Protein AF-A0A5C1YPW0-F1 (afdb_monomer_lite)

Sequence (176 aa):
MAQKNHIVGEEKPRPERAAAGDTLFQTVAPLSTSAGPQGGAGAGRSGRIVLDIGTSVPDSSTLRQAAAVVFAGVVPTPDQQAGWAAVWPWANPAGPDGAVHPGGCVCCVGPGAWGGLDRFLLVQAQNQARGTGVAFSRVVVVCPAQSVEKLHKALQGSVFLSVFYVFGSSIRKDVS

Foldseek 3Di:
DDDDDDDDDDDDDDDDDDDDDDDPPPPPPPPPPPPDPPPQPACPPQSAAEEEEEAAADPDLSQQQQEEEEEQADDDDPVRCPNHLYYHYHWQLPDPPHDDDPPPPCSPDDDDGCRNVLVVVLVQLVCVVVVNHGHHRYYYYHYHPVCRVVVCVVNVPDPSSVNRYDYDDHDYDPDD

Structure (mmCIF, N/CA/C/O backbone):
data_AF-A0A5C1YPW0-F1
#
_entry.id   AF-A0A5C1YPW0-F1
#
loop_
_atom_site.group_PDB
_atom_site.id
_atom_site.type_symbol
_atom_site.label_atom_id
_atom_site.label_alt_id
_atom_site.label_comp_id
_atom_site.label_asym_id
_atom_site.label_entity_id
_atom_site.label_seq_id
_atom_site.pdbx_PDB_ins_code
_atom_site.Cartn_x
_atom_site.Cartn_y
_atom_site.Cartn_z
_atom_site.occupancy
_atom_site.B_iso_or_equiv
_atom_site.auth_seq_id
_atom_site.auth_comp_id
_atom_site.auth_asym_id
_atom_site.auth_atom_id
_atom_site.pdbx_PDB_model_num
ATOM 1 N N . MET A 1 1 ? 23.166 -3.030 99.172 1.00 37.12 1 MET A N 1
ATOM 2 C CA . MET A 1 1 ? 23.890 -2.281 98.119 1.00 37.12 1 MET A CA 1
ATOM 3 C C . MET A 1 1 ? 24.167 -3.285 97.003 1.00 37.12 1 MET A C 1
ATOM 5 O O . MET A 1 1 ? 24.770 -4.299 97.306 1.00 37.12 1 MET A O 1
ATOM 9 N N . ALA A 1 2 ? 23.356 -3.294 95.935 1.00 30.48 2 ALA A N 1
ATOM 10 C CA . ALA A 1 2 ? 23.660 -2.711 94.607 1.00 30.48 2 ALA A CA 1
ATOM 11 C C . ALA A 1 2 ? 24.903 -3.390 93.963 1.00 30.48 2 ALA A C 1
ATOM 13 O O . ALA A 1 2 ? 25.922 -3.470 94.626 1.00 30.48 2 ALA A O 1
ATOM 14 N N . GLN A 1 3 ? 24.937 -3.904 92.724 1.00 37.84 3 GLN A N 1
ATOM 15 C CA . GLN A 1 3 ? 24.172 -3.578 91.519 1.00 37.84 3 GLN A CA 1
ATOM 16 C C . GLN A 1 3 ? 24.422 -4.609 90.383 1.00 37.84 3 GLN A C 1
ATOM 18 O O . GLN A 1 3 ? 25.540 -5.080 90.218 1.00 37.84 3 GLN A O 1
ATOM 23 N N . LYS A 1 4 ? 23.347 -4.895 89.625 1.00 35.16 4 LYS A N 1
ATOM 24 C CA . LYS A 1 4 ? 23.182 -5.292 88.200 1.00 35.16 4 LYS A CA 1
ATOM 25 C C . LYS A 1 4 ? 24.401 -5.702 87.346 1.00 35.16 4 LYS A C 1
ATOM 27 O O . LYS A 1 4 ? 25.354 -4.947 87.231 1.00 35.16 4 LYS A O 1
ATOM 32 N N . ASN A 1 5 ? 24.192 -6.728 86.506 1.00 40.25 5 ASN A N 1
ATOM 33 C CA . ASN A 1 5 ? 23.933 -6.516 85.070 1.00 40.25 5 ASN A CA 1
ATOM 34 C C . ASN A 1 5 ? 23.147 -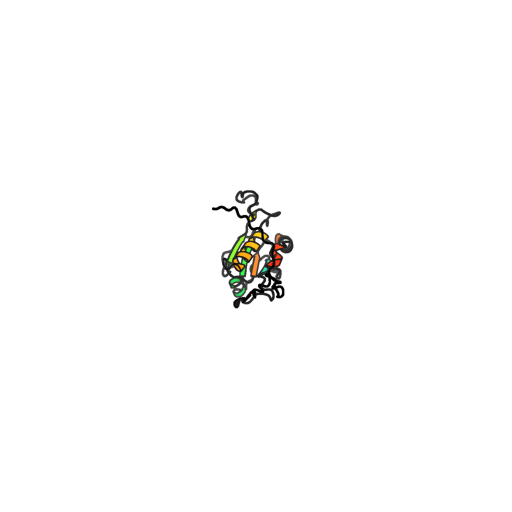7.671 84.428 1.00 40.25 5 ASN A C 1
ATOM 36 O O . ASN A 1 5 ? 23.131 -8.795 84.910 1.00 40.25 5 ASN A O 1
ATOM 40 N N . HIS A 1 6 ? 22.426 -7.302 83.375 1.00 33.62 6 HIS A N 1
ATOM 41 C CA . HIS A 1 6 ? 21.233 -7.912 82.802 1.00 33.62 6 HIS A CA 1
ATOM 42 C C . HIS A 1 6 ? 21.540 -8.224 81.333 1.00 33.62 6 HIS A C 1
ATOM 44 O O . HIS A 1 6 ? 21.953 -7.306 80.633 1.00 33.62 6 HIS A O 1
ATOM 50 N N . ILE A 1 7 ? 21.300 -9.445 80.848 1.00 40.97 7 ILE A N 1
ATOM 51 C CA . ILE A 1 7 ? 21.017 -9.722 79.428 1.00 40.97 7 ILE A CA 1
ATOM 52 C C . ILE A 1 7 ? 19.972 -10.841 79.402 1.00 40.97 7 ILE A C 1
ATOM 54 O O . ILE A 1 7 ? 20.226 -11.950 79.860 1.00 40.97 7 ILE A O 1
ATOM 58 N N . VAL A 1 8 ? 18.775 -10.500 78.926 1.00 36.53 8 VAL A N 1
ATOM 59 C CA . VAL A 1 8 ? 17.641 -11.408 78.730 1.00 36.53 8 VAL A CA 1
ATOM 60 C C . VAL A 1 8 ? 17.724 -11.947 77.307 1.00 36.53 8 VAL A C 1
ATOM 62 O O . VAL A 1 8 ? 17.737 -11.167 76.357 1.00 36.53 8 VAL A O 1
ATOM 65 N N . GLY A 1 9 ? 17.790 -13.269 77.172 1.00 36.75 9 GLY A N 1
ATOM 66 C CA . GLY A 1 9 ? 17.543 -13.995 75.931 1.00 36.75 9 GLY A CA 1
ATOM 67 C C . GLY A 1 9 ? 16.441 -15.005 76.207 1.00 36.75 9 GLY A C 1
ATOM 68 O O . GLY A 1 9 ? 16.721 -16.083 76.718 1.00 36.75 9 GLY A O 1
ATOM 69 N N . GLU A 1 10 ? 15.193 -14.616 75.953 1.00 39.75 10 GLU A N 1
ATOM 70 C CA . GLU A 1 10 ? 14.018 -15.460 76.171 1.00 39.75 10 GLU A CA 1
ATOM 71 C C . GLU A 1 10 ? 13.536 -16.015 74.825 1.00 39.75 10 GLU A C 1
ATOM 73 O O . GLU A 1 10 ? 13.301 -15.279 73.862 1.00 39.75 10 GLU A O 1
ATOM 78 N N . GLU A 1 11 ? 13.474 -17.340 74.763 1.00 38.56 11 GLU A N 1
ATOM 79 C CA . GLU A 1 11 ? 13.086 -18.152 73.617 1.00 38.56 11 GLU A CA 1
ATOM 80 C C . GLU A 1 11 ? 11.552 -18.129 73.424 1.00 38.56 11 GLU A C 1
ATOM 82 O O . GLU A 1 11 ? 10.776 -18.067 74.374 1.00 38.56 11 GLU A O 1
ATOM 87 N N . LYS A 1 12 ? 11.128 -18.129 72.155 1.00 40.56 12 LYS A N 1
ATOM 88 C CA . LYS A 1 12 ? 9.750 -18.021 71.616 1.00 40.56 12 LYS A CA 1
ATOM 89 C C . LYS A 1 12 ? 8.731 -18.978 72.279 1.00 40.56 12 LYS A C 1
ATOM 91 O O . LYS A 1 12 ? 9.092 -20.112 72.572 1.00 40.56 12 LYS A O 1
ATOM 96 N N . PRO A 1 13 ? 7.421 -18.631 72.326 1.00 44.75 13 PRO A N 1
ATOM 97 C CA . PRO A 1 13 ? 6.569 -18.950 71.164 1.00 44.75 13 PRO A CA 1
ATOM 98 C C . PRO A 1 13 ? 5.372 -18.001 70.922 1.00 44.75 13 PRO A C 1
ATOM 100 O O . PRO A 1 13 ? 4.768 -17.460 71.844 1.00 44.75 13 PRO A O 1
ATOM 103 N N . ARG A 1 14 ? 4.961 -17.848 69.654 1.00 36.28 14 ARG A N 1
ATOM 104 C CA . ARG A 1 14 ? 3.615 -17.372 69.268 1.00 36.28 14 ARG A CA 1
ATOM 105 C C . ARG A 1 14 ? 3.329 -17.672 67.782 1.00 36.28 14 ARG A C 1
ATOM 107 O O . ARG A 1 14 ? 4.278 -17.863 67.025 1.00 36.28 14 ARG A O 1
ATOM 114 N N . PRO A 1 15 ? 2.061 -17.607 67.348 1.00 41.94 15 PRO A N 1
ATOM 115 C CA . PRO A 1 15 ? 1.126 -18.716 67.179 1.00 41.94 15 PRO A CA 1
ATOM 116 C C . PRO A 1 15 ? 0.987 -19.144 65.702 1.00 41.94 15 PRO A C 1
ATOM 118 O O . PRO A 1 15 ? 1.326 -18.387 64.791 1.00 41.94 15 PRO A O 1
ATOM 121 N N . GLU A 1 16 ? 0.447 -20.342 65.468 1.00 44.88 16 GLU A N 1
ATOM 122 C CA . GLU A 1 16 ? 0.023 -20.813 64.142 1.00 44.88 16 GLU A CA 1
ATOM 123 C C . GLU A 1 16 ? -0.905 -19.799 63.461 1.00 44.88 16 GLU A C 1
ATOM 125 O O . GLU A 1 16 ? -1.962 -19.430 63.981 1.00 44.88 16 GLU A O 1
ATOM 130 N N . ARG A 1 17 ? -0.497 -19.345 62.273 1.00 36.09 17 ARG A N 1
ATOM 131 C CA . ARG A 1 17 ? -1.318 -18.522 61.391 1.00 36.09 17 ARG A CA 1
ATOM 132 C C . ARG A 1 17 ? -2.140 -19.444 60.501 1.00 36.09 17 ARG A C 1
ATOM 134 O O . ARG A 1 17 ? -1.612 -20.088 59.601 1.00 36.09 17 ARG A O 1
ATOM 141 N N . ALA A 1 18 ? -3.435 -19.472 60.779 1.00 41.03 18 ALA A N 1
ATOM 142 C CA . ALA A 1 18 ? -4.457 -20.012 59.904 1.00 41.03 18 ALA A CA 1
ATOM 143 C C . ALA A 1 18 ? -4.598 -19.197 58.602 1.00 41.03 18 ALA A C 1
ATOM 145 O O . ALA A 1 18 ? -4.221 -18.025 58.539 1.00 41.03 18 ALA A O 1
ATOM 146 N N . ALA A 1 19 ? -5.280 -19.845 57.653 1.00 40.81 19 ALA A N 1
ATOM 147 C CA . ALA A 1 19 ? -5.918 -19.337 56.438 1.00 40.81 19 ALA A CA 1
ATOM 148 C C . ALA A 1 19 ? -5.095 -19.413 55.139 1.00 40.81 19 ALA A C 1
ATOM 150 O O . ALA A 1 19 ? -4.213 -18.605 54.870 1.00 40.81 19 ALA A O 1
ATOM 151 N N . ALA A 1 20 ? -5.455 -20.452 54.373 1.00 40.31 20 ALA A N 1
ATOM 152 C CA . ALA A 1 20 ? -5.686 -20.502 52.930 1.00 40.31 20 ALA A CA 1
ATOM 153 C C . ALA A 1 20 ? -4.969 -19.458 52.059 1.00 40.31 20 ALA A C 1
ATOM 155 O O . ALA A 1 20 ? -5.184 -18.257 52.173 1.00 40.31 20 ALA A O 1
ATOM 156 N N . GLY A 1 21 ? -4.149 -19.970 51.140 1.00 43.78 21 GLY A N 1
ATOM 157 C CA . GLY A 1 21 ? -3.410 -19.184 50.167 1.00 43.78 21 GLY A CA 1
ATOM 158 C C . GLY A 1 21 ? -4.304 -18.349 49.258 1.00 43.78 21 GLY A C 1
ATOM 159 O O . GLY A 1 21 ? -4.987 -18.884 48.390 1.00 43.78 21 GLY A O 1
ATOM 160 N N . ASP A 1 22 ? -4.181 -17.034 49.392 1.00 45.09 22 ASP A N 1
ATOM 161 C CA . ASP A 1 22 ? -4.472 -16.099 48.316 1.00 45.09 22 ASP A CA 1
ATOM 162 C C . ASP A 1 22 ? -3.238 -16.014 47.411 1.00 45.09 22 ASP A C 1
ATOM 164 O O . ASP A 1 22 ? -2.205 -15.429 47.752 1.00 45.09 22 ASP A O 1
ATOM 168 N N . THR A 1 23 ? -3.319 -16.640 46.238 1.00 48.34 23 THR A N 1
ATOM 169 C CA . THR A 1 23 ? -2.326 -16.457 45.179 1.00 48.34 23 THR A CA 1
ATOM 170 C C . THR A 1 23 ? -2.417 -15.029 44.642 1.00 48.34 23 THR A C 1
ATOM 172 O O . THR A 1 23 ? -3.389 -14.662 43.987 1.00 48.34 23 THR A O 1
ATOM 175 N N . LEU A 1 24 ? -1.366 -14.245 44.879 1.00 56.56 24 LEU A N 1
ATOM 176 C CA . LEU A 1 24 ? -1.180 -12.826 44.532 1.00 56.56 24 LEU A CA 1
ATOM 177 C C . LEU A 1 24 ? -1.151 -12.487 43.020 1.00 56.56 24 LEU A C 1
ATOM 179 O O . LEU A 1 24 ? -0.729 -11.398 42.645 1.00 56.56 24 LEU A O 1
ATOM 183 N N . PHE A 1 25 ? -1.610 -13.381 42.140 1.00 56.03 25 PHE A N 1
ATOM 184 C CA . PHE A 1 25 ? -1.565 -13.201 40.681 1.00 56.03 25 PHE A CA 1
ATOM 185 C C . PHE A 1 25 ? -2.853 -13.640 39.976 1.00 56.03 25 PHE A C 1
ATOM 187 O O . PHE A 1 25 ? -2.814 -14.349 38.974 1.00 56.03 25 PHE A O 1
ATOM 194 N N . GLN A 1 26 ? -4.012 -13.206 40.465 1.00 54.56 26 GLN A N 1
ATOM 195 C CA . GLN A 1 26 ? -5.234 -13.233 39.658 1.00 54.56 26 GLN A CA 1
ATOM 196 C C . GLN A 1 26 ? -5.802 -11.829 39.498 1.00 54.56 26 GLN A C 1
ATOM 198 O O . GLN A 1 26 ? -6.846 -11.477 40.034 1.00 54.56 26 GLN A O 1
ATOM 203 N N . THR A 1 27 ? -5.111 -11.015 38.703 1.00 46.53 27 THR A N 1
ATOM 204 C CA . THR A 1 27 ? -5.742 -9.865 38.058 1.00 46.53 27 THR A CA 1
ATOM 205 C C . THR A 1 27 ? -6.226 -10.330 36.694 1.00 46.53 27 THR A C 1
ATOM 207 O O . THR A 1 27 ? -5.532 -10.195 35.689 1.00 46.53 27 THR A O 1
ATOM 210 N N . VAL A 1 28 ? -7.423 -10.914 36.648 1.00 52.31 28 VAL A N 1
ATOM 211 C CA . VAL A 1 28 ? -8.150 -11.030 35.382 1.00 52.31 28 VAL A CA 1
ATOM 212 C C . VAL A 1 28 ? -8.658 -9.626 35.078 1.00 52.31 28 VAL A C 1
ATOM 214 O O . VAL A 1 28 ? -9.767 -9.255 35.446 1.00 52.31 28 VAL A O 1
ATOM 217 N N . ALA A 1 29 ? -7.801 -8.790 34.494 1.00 48.00 29 ALA A N 1
ATOM 218 C CA . ALA A 1 29 ? -8.271 -7.570 33.868 1.00 48.00 29 ALA A CA 1
ATOM 219 C C . ALA A 1 29 ? -9.174 -8.012 32.708 1.00 48.00 29 ALA A C 1
ATOM 221 O O . ALA A 1 29 ? -8.682 -8.701 31.807 1.00 48.00 29 ALA A O 1
ATOM 222 N N . PRO A 1 30 ? -10.476 -7.678 32.692 1.00 43.00 30 PRO A N 1
ATOM 223 C CA . PRO A 1 30 ? -11.233 -7.805 31.466 1.00 43.00 30 PRO A CA 1
ATOM 224 C C . PRO A 1 30 ? -10.579 -6.837 30.482 1.00 43.00 30 PRO A C 1
ATOM 226 O O . PRO A 1 30 ? -10.686 -5.619 30.623 1.00 43.00 30 PRO A O 1
ATOM 229 N N . LEU A 1 31 ? -9.832 -7.374 29.517 1.00 41.59 31 LEU A N 1
ATOM 230 C CA . LEU A 1 31 ? -9.421 -6.622 28.343 1.00 41.59 31 LEU A CA 1
ATOM 231 C C . LEU A 1 31 ? -10.713 -6.229 27.630 1.00 41.59 31 LEU A C 1
ATOM 233 O O . LEU A 1 31 ? -11.274 -6.998 26.854 1.00 41.59 31 LEU A O 1
ATOM 237 N N . SER A 1 32 ? -11.222 -5.050 27.977 1.00 40.69 32 SER A N 1
ATOM 238 C CA . SER A 1 32 ? -12.378 -4.431 27.353 1.00 40.69 32 SER A CA 1
ATOM 239 C C . SER A 1 32 ? -11.974 -4.031 25.941 1.00 40.69 32 SER A C 1
ATOM 241 O O . SER A 1 32 ? -11.616 -2.889 25.672 1.00 40.69 32 SER A O 1
ATOM 243 N N . THR A 1 33 ? -11.999 -4.986 25.019 1.00 50.78 33 THR A N 1
ATOM 244 C CA . THR A 1 33 ? -11.963 -4.731 23.582 1.00 50.78 33 THR A CA 1
ATOM 245 C C . THR A 1 33 ? -13.354 -4.306 23.132 1.00 50.78 33 THR A C 1
ATOM 247 O O . THR A 1 33 ? -13.996 -4.949 22.305 1.00 50.78 33 THR A O 1
ATOM 250 N N . SER A 1 34 ? -13.836 -3.179 23.652 1.00 39.81 34 SER A N 1
ATOM 251 C CA . SER A 1 34 ? -14.869 -2.421 22.959 1.00 39.81 34 SER A CA 1
ATOM 252 C C . SER A 1 34 ? -14.202 -1.836 21.718 1.00 39.81 34 SER A C 1
ATOM 254 O O . SER A 1 34 ? -13.717 -0.707 21.706 1.00 39.81 34 SER A O 1
ATOM 256 N N . ALA A 1 35 ? -14.126 -2.650 20.664 1.00 46.50 35 ALA A N 1
ATOM 257 C CA . ALA A 1 35 ? -13.997 -2.138 19.319 1.00 46.50 35 ALA A CA 1
ATOM 258 C C . ALA A 1 35 ? -15.176 -1.181 19.136 1.00 46.50 35 ALA A C 1
ATOM 260 O O . ALA A 1 35 ? -16.327 -1.610 19.032 1.00 46.50 35 ALA A O 1
ATOM 261 N N . GLY A 1 36 ? -14.895 0.124 19.182 1.00 41.78 36 GLY A N 1
ATOM 262 C CA . GLY A 1 36 ? -15.853 1.127 18.744 1.00 41.78 36 GLY A CA 1
ATOM 263 C C . GLY A 1 36 ? -16.359 0.744 17.351 1.00 41.78 36 GLY A C 1
ATOM 264 O O . GLY A 1 36 ? -15.639 0.061 16.613 1.00 41.78 36 GLY A O 1
ATOM 265 N N . PRO A 1 37 ? -17.593 1.121 16.987 1.00 40.94 37 PRO A N 1
ATOM 266 C CA . PRO A 1 37 ? -18.167 0.734 15.711 1.00 40.94 37 PRO A CA 1
ATOM 267 C C . PRO A 1 37 ? -17.272 1.281 14.598 1.00 40.94 37 PRO A C 1
ATOM 269 O O . PRO A 1 37 ? -17.303 2.468 14.283 1.00 40.94 37 PRO A O 1
ATOM 272 N N . GLN A 1 38 ? -16.449 0.412 14.009 1.00 44.44 38 GLN A N 1
ATOM 273 C CA . GLN A 1 38 ? -15.736 0.699 12.773 1.00 44.44 38 GLN A CA 1
ATOM 274 C C . GLN A 1 38 ? -16.777 0.642 11.654 1.00 44.44 38 GLN A C 1
ATOM 276 O O . GLN A 1 38 ? -16.918 -0.342 10.932 1.00 44.44 38 GLN A O 1
ATOM 281 N N . GLY A 1 39 ? -17.582 1.702 11.588 1.00 39.53 39 GLY A N 1
ATOM 282 C CA . GLY A 1 39 ? -18.484 2.003 10.494 1.00 39.53 39 GLY A CA 1
ATOM 283 C C . GLY A 1 39 ? -17.662 2.415 9.284 1.00 39.53 39 GLY A C 1
ATOM 284 O O . GLY A 1 39 ? -17.419 3.592 9.053 1.00 39.53 39 GLY A O 1
ATOM 285 N N . GLY A 1 40 ? -17.208 1.424 8.531 1.00 38.69 40 GLY A N 1
ATOM 286 C CA . GLY A 1 40 ? -16.591 1.593 7.227 1.00 38.69 40 GLY A CA 1
ATOM 287 C C . GLY A 1 40 ? -16.755 0.286 6.478 1.00 38.69 40 GLY A C 1
ATOM 288 O O . GLY A 1 40 ? -16.142 -0.718 6.839 1.00 38.69 40 GLY A O 1
ATOM 289 N N . ALA A 1 41 ? -17.650 0.276 5.492 1.00 40.59 41 ALA A N 1
ATOM 290 C CA . ALA A 1 41 ? -17.935 -0.882 4.659 1.00 40.59 41 ALA A CA 1
ATOM 291 C C . ALA A 1 41 ? -16.625 -1.488 4.120 1.00 40.59 41 ALA A C 1
ATOM 293 O O . ALA A 1 41 ? -15.965 -0.886 3.279 1.00 40.59 41 ALA A O 1
ATOM 294 N N . GLY A 1 42 ? -16.238 -2.665 4.624 1.00 44.50 42 GLY A N 1
ATOM 295 C CA . GLY A 1 42 ? -15.086 -3.404 4.101 1.00 44.50 42 GLY A CA 1
ATOM 296 C C . GLY A 1 42 ? -14.143 -4.036 5.122 1.00 44.50 42 GLY A C 1
ATOM 297 O O . GLY A 1 42 ? -13.272 -4.795 4.701 1.00 44.50 42 GLY A O 1
ATOM 298 N N . ALA A 1 43 ? -14.302 -3.805 6.431 1.00 45.62 43 ALA A N 1
ATOM 299 C CA . ALA A 1 43 ? -13.569 -4.596 7.420 1.00 45.62 43 ALA A CA 1
ATOM 300 C C . ALA A 1 43 ? -14.011 -6.066 7.307 1.00 45.62 43 ALA A C 1
ATOM 302 O O . ALA A 1 43 ? -15.123 -6.431 7.694 1.00 45.62 43 ALA A O 1
ATOM 303 N N . GLY A 1 44 ? -13.161 -6.919 6.727 1.00 47.50 44 GLY A N 1
ATOM 304 C CA . GLY A 1 44 ? -13.391 -8.360 6.720 1.00 47.50 44 GLY A CA 1
ATOM 305 C C . GLY A 1 44 ? -13.609 -8.861 8.150 1.00 47.50 44 GLY A C 1
ATOM 306 O O . GLY A 1 44 ? -13.141 -8.238 9.102 1.00 47.50 44 GLY A O 1
ATOM 307 N N . ARG A 1 45 ? -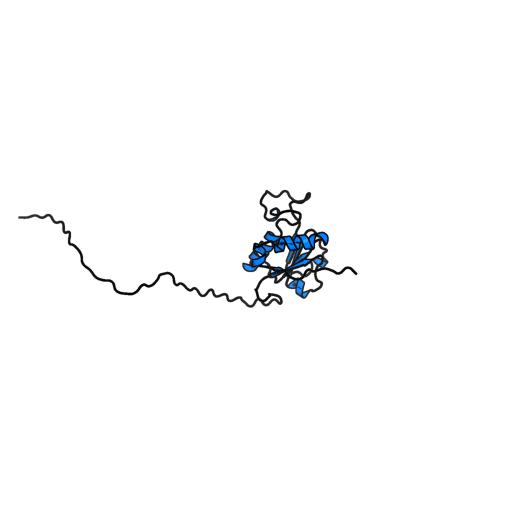14.279 -10.008 8.318 1.00 51.22 45 ARG A N 1
ATOM 308 C CA . ARG A 1 45 ? -14.598 -10.627 9.628 1.00 51.22 45 ARG A CA 1
ATOM 309 C C . ARG A 1 45 ? -13.437 -10.684 10.641 1.00 51.22 45 ARG A C 1
ATOM 311 O O . ARG A 1 45 ? -13.694 -10.887 11.818 1.00 51.22 45 ARG A O 1
ATOM 318 N N . SER A 1 46 ? -12.185 -10.529 10.201 1.00 63.16 46 SER A N 1
ATOM 319 C CA . SER A 1 46 ? -10.984 -10.538 11.039 1.00 63.16 46 SER A CA 1
ATOM 320 C C . SER A 1 46 ? -10.450 -9.158 11.458 1.00 63.16 46 SER A C 1
ATOM 322 O O . SER A 1 46 ? -9.396 -9.116 12.080 1.00 63.16 46 SER A O 1
ATOM 324 N N . GLY A 1 47 ? -11.063 -8.037 11.054 1.00 80.62 47 GLY A N 1
ATOM 325 C CA . GLY A 1 47 ? -10.536 -6.686 11.327 1.00 80.62 47 GLY A CA 1
ATOM 326 C C . GLY A 1 47 ? -9.188 -6.371 10.655 1.00 80.62 47 GLY A C 1
ATOM 327 O O . GLY A 1 47 ? -8.541 -5.390 11.006 1.00 80.62 47 GLY A O 1
ATOM 328 N N . ARG A 1 48 ? -8.758 -7.208 9.699 1.00 91.25 48 ARG A N 1
ATOM 329 C CA . ARG A 1 48 ? -7.517 -7.025 8.932 1.00 91.25 48 ARG A CA 1
ATOM 330 C C . ARG A 1 48 ? -7.775 -6.172 7.698 1.00 91.25 48 ARG A C 1
ATOM 332 O O . ARG A 1 48 ? -8.864 -6.220 7.126 1.00 91.25 48 ARG A O 1
ATOM 339 N N . ILE A 1 49 ? -6.749 -5.448 7.277 1.00 94.44 49 ILE A N 1
ATOM 340 C CA . ILE A 1 49 ? -6.765 -4.590 6.097 1.00 94.44 49 ILE A CA 1
ATOM 341 C C . ILE A 1 49 ? -6.643 -5.468 4.847 1.00 94.44 49 ILE A C 1
ATOM 343 O O . ILE A 1 49 ? -5.785 -6.349 4.778 1.00 94.44 49 ILE A O 1
ATOM 347 N N . VAL A 1 50 ? -7.485 -5.249 3.841 1.00 95.12 50 VAL A N 1
ATOM 348 C CA . VAL A 1 50 ? -7.347 -5.972 2.566 1.00 95.12 50 VAL A CA 1
ATOM 349 C C . VAL A 1 50 ? -6.196 -5.373 1.758 1.00 95.12 50 VAL A C 1
ATOM 351 O O . VAL A 1 50 ? -6.134 -4.159 1.610 1.00 95.12 50 VAL A O 1
ATOM 354 N N . LEU A 1 51 ? -5.293 -6.199 1.234 1.00 95.75 51 LEU A N 1
ATOM 355 C CA . LEU A 1 51 ? -4.183 -5.780 0.379 1.00 95.75 51 LEU A CA 1
ATOM 356 C C . LEU A 1 51 ? -4.383 -6.321 -1.038 1.00 95.75 51 LEU A C 1
ATOM 358 O O . LEU A 1 51 ? -4.251 -7.525 -1.257 1.00 95.75 51 LEU A O 1
ATOM 362 N N . ASP A 1 52 ? -4.667 -5.442 -1.994 1.00 95.06 52 ASP A N 1
ATOM 363 C CA . ASP A 1 52 ? -4.730 -5.796 -3.413 1.00 95.06 52 ASP A CA 1
ATOM 364 C C . ASP A 1 52 ? -3.470 -5.332 -4.136 1.00 95.06 52 ASP A C 1
ATOM 366 O O . ASP A 1 52 ? -2.912 -4.276 -3.834 1.00 95.06 52 ASP A O 1
ATOM 370 N N . ILE A 1 53 ? -3.040 -6.104 -5.129 1.00 94.12 53 ILE A N 1
ATOM 371 C CA . ILE A 1 53 ? -1.883 -5.777 -5.964 1.00 94.12 53 ILE A CA 1
ATOM 372 C C . ILE A 1 53 ? -2.319 -5.866 -7.419 1.00 94.12 53 ILE A C 1
ATOM 374 O O . ILE A 1 53 ? -2.954 -6.844 -7.830 1.00 94.12 53 ILE A O 1
ATOM 378 N N . GLY A 1 54 ? -1.990 -4.845 -8.200 1.00 93.50 54 GLY A N 1
ATOM 379 C CA . GLY A 1 54 ? -2.441 -4.753 -9.577 1.00 93.50 54 GLY A CA 1
ATOM 380 C C . GLY A 1 54 ? -1.700 -3.733 -10.420 1.00 93.50 54 GLY A C 1
ATOM 381 O O . GLY A 1 54 ? -0.729 -3.113 -9.989 1.00 93.50 54 GLY A O 1
ATOM 382 N N . THR A 1 55 ? -2.182 -3.577 -11.649 1.00 92.75 55 THR A N 1
ATOM 383 C CA . THR A 1 55 ? -1.608 -2.670 -12.656 1.00 92.75 55 THR A CA 1
ATOM 384 C C . THR A 1 55 ? -2.388 -1.376 -12.819 1.00 92.75 55 THR A C 1
ATOM 386 O O . THR A 1 55 ? -1.950 -0.470 -13.524 1.00 92.75 55 THR A O 1
ATOM 389 N N . SER A 1 56 ? -3.557 -1.273 -12.192 1.00 90.56 56 SER A N 1
ATOM 390 C CA . SER A 1 56 ? -4.427 -0.115 -12.332 1.00 90.56 56 SER A CA 1
ATOM 391 C C . SER A 1 56 ? -5.211 0.157 -11.059 1.00 90.56 56 SER A C 1
ATOM 393 O O . SER A 1 56 ? -5.399 -0.722 -10.218 1.00 90.56 56 SER A O 1
ATOM 395 N N . VAL A 1 57 ? -5.658 1.403 -10.936 1.00 90.69 57 VAL A N 1
ATOM 396 C CA . VAL A 1 57 ? -6.593 1.807 -9.893 1.00 90.69 57 VAL A CA 1
ATOM 397 C C . VAL A 1 57 ? -8.001 1.294 -10.223 1.00 90.69 57 VAL A C 1
ATOM 399 O O . VAL A 1 57 ? -8.408 1.372 -11.383 1.00 90.69 57 VAL A O 1
ATOM 402 N N . PRO A 1 58 ? -8.766 0.805 -9.236 1.00 88.06 58 PRO A N 1
ATOM 403 C CA . PRO A 1 58 ? -10.181 0.510 -9.413 1.00 88.06 58 PRO A CA 1
ATOM 404 C C . PRO A 1 58 ? -10.992 1.793 -9.675 1.00 88.06 58 PRO A C 1
ATOM 406 O O . PRO A 1 58 ? -10.682 2.874 -9.157 1.00 88.06 58 PRO A O 1
ATOM 409 N N . ASP A 1 59 ? -12.068 1.658 -10.450 1.00 85.38 59 ASP A N 1
ATOM 410 C CA . ASP A 1 59 ? -12.935 2.779 -10.853 1.00 85.38 59 ASP A CA 1
ATOM 411 C C . ASP A 1 59 ? -13.986 3.153 -9.785 1.00 85.38 59 ASP A C 1
ATOM 413 O O . ASP A 1 59 ? -14.678 4.161 -9.901 1.00 85.38 59 ASP A O 1
ATOM 417 N N . SER A 1 60 ? -14.093 2.375 -8.702 1.00 89.88 60 SER A N 1
ATOM 418 C CA . SER A 1 60 ? -15.060 2.618 -7.626 1.00 89.88 60 SER A CA 1
ATOM 419 C C . SER A 1 60 ? -14.644 3.785 -6.722 1.00 89.88 60 SER A C 1
ATOM 421 O O . SER A 1 60 ? -13.699 3.670 -5.940 1.00 89.88 60 SER A O 1
ATOM 423 N N . SER A 1 61 ? -15.390 4.891 -6.774 1.00 87.94 61 SER A N 1
ATOM 424 C CA . SER A 1 61 ? -15.180 6.066 -5.914 1.00 87.94 61 SER A CA 1
ATOM 425 C C . SER A 1 61 ? -15.374 5.758 -4.427 1.00 87.94 61 SER A C 1
ATOM 427 O O . SER A 1 61 ? -14.582 6.207 -3.601 1.00 87.94 61 SER A O 1
ATOM 429 N N . THR A 1 62 ? -16.370 4.936 -4.080 1.00 89.62 62 THR A N 1
ATOM 430 C CA . THR A 1 62 ? -16.610 4.482 -2.701 1.00 89.62 62 THR A CA 1
ATOM 431 C C . THR A 1 62 ? -15.431 3.677 -2.165 1.00 89.62 62 THR A C 1
ATOM 433 O O . THR A 1 62 ? -15.047 3.844 -1.010 1.00 89.62 62 THR A O 1
ATOM 436 N N . LEU A 1 63 ? -14.820 2.831 -3.004 1.00 90.50 63 LEU A N 1
ATOM 437 C CA . LEU A 1 63 ? -13.618 2.101 -2.614 1.00 90.50 63 LEU A CA 1
ATOM 438 C C . LEU A 1 63 ? -12.466 3.067 -2.353 1.00 90.50 63 LEU A C 1
ATOM 440 O O . LEU A 1 63 ? -11.824 2.944 -1.315 1.00 90.50 63 LEU A O 1
ATOM 444 N N . ARG A 1 64 ? -12.222 4.033 -3.249 1.00 93.50 64 ARG A N 1
ATOM 445 C CA . ARG A 1 64 ? -11.127 5.000 -3.078 1.00 93.50 64 ARG A CA 1
ATOM 446 C C . ARG A 1 64 ? -11.258 5.755 -1.753 1.00 93.50 64 ARG A C 1
ATOM 448 O O . ARG A 1 64 ? -10.304 5.780 -0.984 1.00 93.50 64 ARG A O 1
ATOM 455 N N . GLN A 1 65 ? -12.450 6.237 -1.407 1.00 94.44 65 GLN A N 1
ATOM 456 C CA . GLN A 1 65 ? -12.682 6.961 -0.148 1.00 94.44 65 GLN A CA 1
ATOM 457 C C . GLN A 1 65 ? -12.395 6.130 1.114 1.00 94.44 65 GLN A C 1
ATOM 459 O O . GLN A 1 65 ? -12.080 6.694 2.157 1.00 94.44 65 GLN A O 1
ATOM 464 N N . ALA A 1 66 ? -12.497 4.800 1.029 1.00 92.69 66 ALA A N 1
ATOM 465 C CA . ALA A 1 66 ? -12.279 3.877 2.144 1.00 92.69 66 ALA A CA 1
ATOM 466 C C . ALA A 1 66 ? -10.914 3.160 2.102 1.00 92.69 66 ALA A C 1
ATOM 468 O O . ALA A 1 66 ? -10.633 2.317 2.966 1.00 92.69 66 ALA A O 1
ATOM 469 N N . ALA A 1 67 ? -10.084 3.450 1.098 1.00 95.81 67 ALA A N 1
ATOM 470 C CA . ALA A 1 67 ? -8.838 2.751 0.828 1.00 95.81 67 ALA A CA 1
ATOM 471 C C . ALA A 1 67 ? -7.660 3.716 0.693 1.00 95.81 67 ALA A C 1
ATOM 473 O O . ALA A 1 67 ? -7.806 4.871 0.297 1.00 95.81 67 ALA A O 1
ATOM 474 N N . ALA A 1 68 ? -6.467 3.209 0.971 1.00 97.12 68 ALA A N 1
ATOM 475 C CA . ALA A 1 68 ? -5.230 3.868 0.594 1.00 97.12 68 ALA A CA 1
ATOM 476 C C . ALA A 1 68 ? -4.659 3.254 -0.692 1.00 97.12 68 ALA A C 1
ATOM 478 O O . ALA A 1 68 ? -4.894 2.079 -0.989 1.00 97.12 68 ALA A O 1
ATOM 479 N N . VAL A 1 69 ? -3.881 4.032 -1.442 1.00 97.38 69 VAL A N 1
ATOM 480 C CA . VAL A 1 69 ? -3.182 3.568 -2.645 1.00 97.38 69 VAL A CA 1
ATOM 481 C C . VAL A 1 69 ? -1.680 3.780 -2.520 1.00 97.38 69 VAL A C 1
ATOM 483 O O . VAL A 1 69 ? -1.218 4.838 -2.091 1.00 97.38 69 VAL A O 1
ATOM 486 N N . VAL A 1 70 ? -0.914 2.769 -2.924 1.00 96.25 70 VAL A N 1
ATOM 487 C CA . VAL A 1 70 ? 0.535 2.843 -3.098 1.00 96.25 70 VAL A CA 1
ATOM 488 C C . VAL A 1 70 ? 0.853 2.763 -4.582 1.00 96.25 70 VAL A C 1
ATOM 490 O O . VAL A 1 70 ? 0.543 1.767 -5.232 1.00 96.25 70 VAL A O 1
ATOM 493 N N . PHE A 1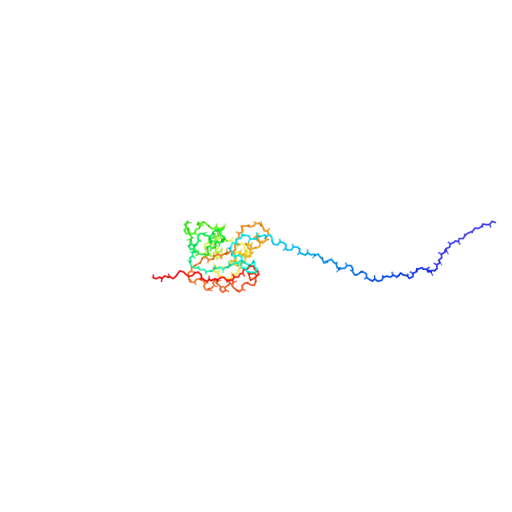 71 ? 1.520 3.781 -5.112 1.00 94.19 71 PHE A N 1
ATOM 494 C CA . PHE A 1 71 ? 2.059 3.770 -6.469 1.00 94.19 71 PHE A CA 1
ATOM 495 C C . PHE A 1 71 ? 3.513 3.319 -6.424 1.00 94.19 71 PHE A C 1
ATOM 497 O O . PHE A 1 71 ? 4.418 4.114 -6.178 1.00 94.19 71 PHE A O 1
ATOM 504 N N . ALA A 1 72 ? 3.723 2.020 -6.612 1.00 90.69 72 ALA A N 1
ATOM 505 C CA . ALA A 1 72 ? 5.018 1.373 -6.508 1.00 90.69 72 ALA A CA 1
ATOM 506 C C . ALA A 1 72 ? 5.691 1.319 -7.885 1.00 90.69 72 ALA A C 1
ATOM 508 O O . ALA A 1 72 ? 5.328 0.507 -8.734 1.00 90.69 72 ALA A O 1
ATOM 509 N N . GLY A 1 73 ? 6.702 2.166 -8.099 1.00 84.38 73 GLY A N 1
ATOM 510 C CA . GLY A 1 73 ? 7.496 2.184 -9.336 1.00 84.38 73 GLY A CA 1
ATOM 511 C C . GLY A 1 73 ? 6.697 2.579 -10.583 1.00 84.38 73 GLY A C 1
ATOM 512 O O . GLY A 1 73 ? 7.054 2.190 -11.693 1.00 84.38 73 GLY A O 1
ATOM 513 N N . VAL A 1 74 ? 5.608 3.326 -10.397 1.00 86.44 74 VAL A N 1
ATOM 514 C CA . VAL A 1 74 ? 4.791 3.923 -11.459 1.00 86.44 74 VAL A CA 1
ATOM 515 C C . VAL A 1 74 ? 4.596 5.404 -11.163 1.00 86.44 74 VAL A C 1
ATOM 517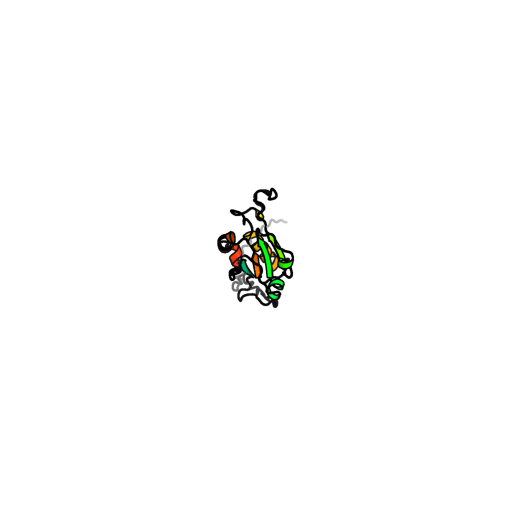 O O . VAL A 1 74 ? 4.519 5.794 -9.999 1.00 86.44 74 VAL A O 1
ATOM 520 N N . VAL A 1 75 ? 4.499 6.224 -12.209 1.00 89.00 75 VAL A N 1
ATOM 521 C CA . VAL A 1 75 ? 4.160 7.646 -12.082 1.00 89.00 75 VAL A CA 1
ATOM 522 C C . VAL A 1 75 ? 2.643 7.790 -12.240 1.00 89.00 75 VAL A C 1
ATOM 524 O O . VAL A 1 75 ? 2.137 7.593 -13.346 1.00 89.00 75 VAL A O 1
ATOM 527 N N . PRO A 1 76 ? 1.894 8.079 -11.162 1.00 91.38 76 PRO A N 1
ATOM 528 C CA . PRO A 1 76 ? 0.447 8.227 -11.244 1.00 91.38 76 PRO A CA 1
ATOM 529 C C . PRO A 1 76 ? 0.025 9.554 -11.876 1.00 91.38 76 PRO A C 1
ATOM 531 O O . PRO A 1 76 ? 0.558 10.613 -11.546 1.00 91.38 76 PRO A O 1
ATOM 534 N N . THR A 1 77 ? -1.012 9.506 -12.708 1.00 92.12 77 THR A N 1
ATOM 535 C CA . THR A 1 77 ? -1.728 10.705 -13.178 1.00 92.12 77 THR A CA 1
ATOM 536 C C . THR A 1 77 ? -2.537 11.350 -12.039 1.00 92.12 77 THR A C 1
ATOM 538 O O . THR A 1 77 ? -2.908 10.649 -11.092 1.00 92.12 77 THR A O 1
ATOM 541 N N . PRO A 1 78 ? -2.866 12.654 -12.115 1.00 92.81 78 PRO A N 1
ATOM 542 C CA . PRO A 1 78 ? -3.696 13.318 -11.103 1.00 92.81 78 PRO A CA 1
ATOM 543 C C . PRO A 1 78 ? -5.033 12.603 -10.846 1.00 92.81 78 PRO A C 1
ATOM 545 O O . PRO A 1 78 ? -5.410 12.389 -9.695 1.00 92.81 78 PRO A O 1
ATOM 548 N N . ASP A 1 79 ? -5.693 12.124 -11.901 1.00 91.50 79 ASP A N 1
ATOM 549 C CA . ASP A 1 79 ? -6.981 11.419 -11.806 1.00 91.50 79 ASP A CA 1
ATOM 550 C C . ASP A 1 79 ? -6.877 10.075 -11.072 1.00 91.50 79 ASP A C 1
ATOM 552 O O . ASP A 1 79 ? -7.808 9.633 -10.390 1.00 91.50 79 ASP A O 1
ATOM 556 N N . GLN A 1 80 ? -5.727 9.406 -11.181 1.00 92.44 80 GLN A N 1
ATOM 557 C CA . GLN A 1 80 ? -5.466 8.166 -10.453 1.00 92.44 80 GLN A CA 1
ATOM 558 C C . GLN A 1 80 ? -5.234 8.413 -8.961 1.00 92.44 80 GLN A C 1
ATOM 560 O O . GLN A 1 80 ? -5.529 7.526 -8.163 1.00 92.44 80 GLN A O 1
ATOM 565 N N . GLN A 1 81 ? -4.736 9.592 -8.579 1.00 94.06 81 GLN A N 1
ATOM 566 C CA . GLN A 1 81 ? -4.510 9.985 -7.182 1.00 94.06 81 GLN A CA 1
ATOM 567 C C . GLN A 1 81 ? -5.770 10.550 -6.510 1.00 94.06 81 GLN A C 1
ATOM 569 O O . GLN A 1 81 ? -5.822 10.669 -5.288 1.00 94.06 81 GLN A O 1
ATOM 574 N N . ALA A 1 82 ? -6.798 10.897 -7.281 1.00 93.81 82 ALA A N 1
ATOM 575 C CA . ALA A 1 82 ? -7.986 11.544 -6.750 1.00 93.81 82 ALA A CA 1
ATOM 576 C C . ALA A 1 82 ? -8.889 10.583 -5.952 1.00 93.81 82 ALA A C 1
ATOM 578 O O . ALA A 1 82 ? -9.187 9.463 -6.385 1.00 93.81 82 ALA A O 1
ATOM 579 N N . GLY A 1 83 ? -9.382 11.076 -4.810 1.00 94.44 83 GLY A N 1
ATOM 580 C CA . GLY A 1 83 ? -10.467 10.464 -4.037 1.00 94.44 83 GLY A CA 1
ATOM 581 C C . GLY A 1 83 ? -10.063 9.342 -3.080 1.00 94.44 83 GLY A C 1
ATOM 582 O O . GLY A 1 83 ? -10.952 8.705 -2.522 1.00 94.44 83 GLY A O 1
ATOM 583 N N . TRP A 1 84 ? -8.765 9.087 -2.895 1.00 97.25 84 TRP A N 1
ATOM 584 C CA . TRP A 1 84 ? -8.273 8.083 -1.948 1.00 97.25 84 TRP A CA 1
ATOM 585 C C . TRP A 1 84 ? -8.252 8.598 -0.507 1.00 97.25 84 TRP A C 1
ATOM 587 O O . TRP A 1 84 ? -8.031 9.788 -0.287 1.00 97.25 84 TRP A O 1
ATOM 597 N N . ALA A 1 85 ? -8.392 7.704 0.477 1.00 95.50 85 ALA A N 1
ATOM 598 C CA . ALA A 1 85 ? -8.165 8.051 1.883 1.00 95.50 85 ALA A CA 1
ATOM 599 C C . ALA A 1 85 ? -6.712 8.504 2.107 1.00 95.50 85 ALA A C 1
ATOM 601 O O . ALA A 1 85 ? -6.452 9.491 2.791 1.00 95.50 85 ALA A O 1
ATOM 602 N N . ALA A 1 86 ? -5.760 7.803 1.487 1.00 96.12 86 ALA A N 1
ATOM 603 C CA . ALA A 1 86 ? -4.356 8.190 1.454 1.00 96.12 86 ALA A CA 1
ATOM 604 C C . ALA A 1 86 ? -3.702 7.779 0.130 1.00 96.12 86 ALA A C 1
ATOM 606 O O . ALA A 1 86 ? -4.032 6.741 -0.446 1.00 96.12 86 ALA A O 1
ATOM 607 N N . VAL A 1 87 ? -2.750 8.589 -0.331 1.00 96.25 87 VAL A N 1
ATOM 608 C CA . VAL A 1 87 ? -1.965 8.344 -1.545 1.00 96.25 87 VAL A CA 1
ATOM 609 C C . VAL A 1 87 ? -0.494 8.327 -1.172 1.00 96.25 87 VAL A C 1
ATOM 611 O O . VAL A 1 87 ? 0.018 9.298 -0.613 1.00 96.25 87 VAL A O 1
ATOM 614 N N . TRP A 1 88 ? 0.194 7.238 -1.499 1.00 94.38 88 TRP A N 1
ATOM 615 C CA . TRP A 1 88 ? 1.606 7.070 -1.191 1.00 94.38 88 TRP A CA 1
ATOM 616 C C . TRP A 1 88 ? 2.410 6.749 -2.450 1.00 94.38 88 TRP A C 1
ATOM 618 O O . TRP A 1 88 ? 2.231 5.680 -3.041 1.00 94.38 88 TRP A O 1
ATOM 628 N N . PRO A 1 89 ? 3.322 7.635 -2.874 1.00 89.69 89 PRO A N 1
ATOM 629 C CA . PRO A 1 89 ? 4.329 7.251 -3.845 1.00 89.69 89 PRO A CA 1
ATOM 630 C C . PRO A 1 89 ? 5.322 6.291 -3.182 1.00 89.69 89 PRO A C 1
ATOM 632 O O . PRO A 1 89 ? 5.768 6.518 -2.056 1.00 89.69 89 PRO A O 1
ATOM 635 N N . TRP A 1 90 ? 5.687 5.224 -3.887 1.00 87.19 90 TRP A N 1
ATOM 636 C CA . TRP A 1 90 ? 6.758 4.329 -3.478 1.00 87.19 90 TRP A CA 1
ATOM 637 C C . TRP A 1 90 ? 7.758 4.150 -4.615 1.00 87.19 90 TRP A C 1
ATOM 639 O O . TRP A 1 90 ? 7.483 3.511 -5.632 1.00 87.19 90 TRP A O 1
ATOM 649 N N . ALA A 1 91 ? 8.949 4.695 -4.415 1.00 75.50 91 ALA A N 1
ATOM 650 C CA . ALA A 1 91 ? 10.111 4.440 -5.247 1.00 75.50 91 ALA A CA 1
ATOM 651 C C . ALA A 1 91 ? 11.179 3.807 -4.361 1.00 75.50 91 ALA A C 1
ATOM 653 O O . ALA A 1 91 ? 11.400 4.281 -3.248 1.00 75.50 91 ALA A O 1
ATOM 654 N N . ASN A 1 92 ? 11.822 2.735 -4.830 1.00 64.69 92 ASN A N 1
ATOM 655 C CA . ASN A 1 92 ? 12.933 2.156 -4.088 1.00 64.69 92 ASN A CA 1
ATOM 656 C C . ASN A 1 92 ? 14.110 3.145 -4.077 1.00 64.69 92 ASN A C 1
ATOM 658 O O . ASN A 1 92 ? 14.642 3.457 -5.146 1.00 64.69 92 ASN A O 1
ATOM 662 N N . PRO A 1 93 ? 14.561 3.590 -2.897 1.00 56.44 93 PRO A N 1
ATOM 663 C CA . PRO A 1 93 ? 15.702 4.486 -2.789 1.00 56.44 93 PRO A CA 1
ATOM 664 C C . PRO A 1 93 ? 17.049 3.846 -3.140 1.00 56.44 93 PRO A C 1
ATOM 666 O O . PRO A 1 93 ? 18.029 4.561 -3.266 1.00 56.44 93 PRO A O 1
ATOM 669 N N . ALA A 1 94 ? 17.132 2.523 -3.297 1.00 53.81 94 ALA A N 1
ATOM 670 C CA . ALA A 1 94 ? 18.353 1.833 -3.722 1.00 53.81 94 ALA A CA 1
ATOM 671 C C . ALA A 1 94 ? 18.514 1.733 -5.258 1.00 53.81 94 ALA A C 1
ATOM 673 O O . ALA A 1 94 ? 19.354 0.973 -5.738 1.00 53.81 94 ALA A O 1
ATOM 674 N N . GLY A 1 95 ? 17.688 2.438 -6.043 1.00 53.38 95 GLY A N 1
ATOM 675 C CA . GLY A 1 95 ? 17.862 2.563 -7.496 1.00 53.38 95 GLY A CA 1
ATOM 676 C C . GLY A 1 95 ? 19.022 3.499 -7.884 1.00 53.38 95 GLY A C 1
ATOM 677 O O . GLY A 1 95 ? 19.500 4.247 -7.037 1.00 53.38 95 GLY A O 1
ATOM 678 N N . PRO A 1 96 ? 19.464 3.497 -9.158 1.00 49.69 96 PRO A N 1
ATOM 679 C CA . PRO A 1 96 ? 20.575 4.335 -9.634 1.00 49.69 96 PRO A CA 1
ATOM 680 C C . PRO A 1 96 ? 20.342 5.847 -9.455 1.00 49.69 96 PRO A C 1
ATOM 682 O O . PRO A 1 96 ? 21.309 6.585 -9.306 1.00 49.69 96 PRO A O 1
ATOM 685 N N . ASP A 1 97 ? 19.078 6.279 -9.396 1.00 50.56 97 ASP A N 1
ATOM 686 C CA . ASP A 1 97 ? 18.666 7.674 -9.167 1.00 50.56 97 ASP A CA 1
ATOM 687 C C . ASP A 1 97 ? 18.188 7.940 -7.723 1.00 50.56 97 ASP A C 1
ATOM 689 O O . ASP A 1 97 ? 17.638 8.999 -7.415 1.00 50.56 97 ASP A O 1
ATOM 693 N N . GLY A 1 98 ? 18.319 6.956 -6.830 1.00 55.00 98 GLY A N 1
ATOM 694 C CA . GLY A 1 98 ? 17.862 7.061 -5.451 1.00 55.00 98 GLY A CA 1
ATOM 695 C C . GLY A 1 98 ? 18.791 7.922 -4.597 1.00 55.00 98 GLY A C 1
ATOM 696 O O . GLY A 1 98 ? 20.010 7.920 -4.770 1.00 55.00 98 GLY A O 1
ATOM 697 N N . ALA A 1 99 ? 18.217 8.666 -3.647 1.00 54.97 99 ALA A N 1
ATOM 698 C CA . ALA A 1 99 ? 19.006 9.368 -2.641 1.00 54.97 99 ALA A CA 1
ATOM 699 C C . ALA A 1 99 ? 19.924 8.369 -1.913 1.00 54.97 99 ALA A C 1
ATOM 701 O O . ALA A 1 99 ? 19.517 7.254 -1.598 1.00 54.97 99 ALA A O 1
ATOM 702 N N . VAL A 1 100 ? 21.171 8.750 -1.631 1.00 56.34 100 VAL A N 1
ATOM 703 C CA . VAL A 1 100 ? 22.090 7.895 -0.869 1.00 56.34 100 VAL A CA 1
ATOM 704 C C . VAL A 1 100 ? 21.590 7.826 0.573 1.00 56.34 100 VAL A C 1
ATOM 706 O O . VAL A 1 100 ? 21.809 8.740 1.365 1.00 56.34 100 VAL A O 1
ATOM 709 N N . HIS A 1 101 ? 20.884 6.752 0.918 1.00 56.34 101 HIS A N 1
ATOM 710 C CA . HIS A 1 101 ? 20.484 6.487 2.295 1.00 56.34 101 HIS A CA 1
ATOM 711 C C . HIS A 1 101 ? 21.597 5.728 3.032 1.00 56.34 101 HIS A C 1
ATOM 713 O O . HIS A 1 101 ? 22.248 4.862 2.442 1.00 56.34 101 HIS A O 1
ATOM 719 N N . PRO A 1 102 ? 21.811 5.993 4.333 1.00 54.28 102 PRO A N 1
ATOM 720 C CA . PRO A 1 102 ? 22.681 5.156 5.145 1.00 54.28 102 PRO A CA 1
ATOM 721 C C . PRO A 1 102 ? 22.152 3.714 5.160 1.00 54.28 102 PRO A C 1
ATOM 723 O O . PRO A 1 102 ? 20.939 3.479 5.232 1.00 54.28 102 PRO A O 1
ATOM 726 N N . GLY A 1 103 ? 23.067 2.742 5.087 1.00 52.84 103 GLY A N 1
ATOM 727 C CA . GLY A 1 103 ? 22.728 1.322 5.185 1.00 52.84 103 GLY A CA 1
ATOM 728 C C . GLY A 1 103 ? 21.883 1.056 6.434 1.00 52.84 103 GLY A C 1
ATOM 729 O O . GLY A 1 103 ? 22.249 1.472 7.529 1.00 52.84 103 GLY A O 1
ATOM 730 N N . GLY A 1 104 ? 20.728 0.407 6.257 1.00 56.69 104 GLY A N 1
ATOM 731 C CA . GLY A 1 104 ? 19.767 0.155 7.338 1.00 56.69 104 GLY A CA 1
ATOM 732 C C . GLY A 1 104 ? 18.503 1.025 7.325 1.00 56.69 104 GLY A C 1
ATOM 733 O O . GLY A 1 104 ? 17.648 0.830 8.188 1.00 56.69 104 GLY A O 1
ATOM 734 N N . CYS A 1 105 ? 18.315 1.934 6.355 1.00 64.69 105 CYS A N 1
ATOM 735 C CA . CYS A 1 105 ? 16.992 2.540 6.143 1.00 64.69 105 CYS A CA 1
ATOM 736 C C . CYS A 1 105 ? 15.951 1.447 5.889 1.00 64.69 105 CYS A C 1
ATOM 738 O O . CYS A 1 105 ? 16.162 0.587 5.040 1.00 64.69 105 CYS A O 1
ATOM 740 N N . VAL A 1 106 ? 14.788 1.545 6.540 1.00 63.97 106 VAL A N 1
ATOM 741 C CA . VAL A 1 106 ? 13.602 0.706 6.280 1.00 63.97 106 VAL A CA 1
ATOM 742 C C . VAL A 1 106 ? 13.317 0.554 4.783 1.00 63.97 106 VAL A C 1
ATOM 744 O O . VAL A 1 106 ? 12.953 -0.523 4.334 1.00 63.97 106 VAL A O 1
ATOM 747 N N . CYS A 1 107 ? 13.535 1.624 4.027 1.00 64.12 107 CYS A N 1
ATOM 748 C CA . CYS A 1 107 ? 13.351 1.728 2.591 1.00 64.12 107 CYS A CA 1
ATOM 749 C C . CYS A 1 107 ? 14.395 0.970 1.740 1.00 64.12 107 CYS A C 1
ATOM 751 O O . CYS A 1 107 ? 14.144 0.678 0.579 1.00 64.12 107 CYS A O 1
ATOM 753 N N . CYS A 1 108 ? 15.552 0.633 2.312 1.00 62.75 108 CYS A N 1
ATOM 754 C CA . CYS A 1 108 ? 16.665 -0.056 1.650 1.00 62.75 108 CYS A CA 1
ATOM 755 C C . CYS A 1 108 ? 16.830 -1.512 2.118 1.00 62.75 108 CYS A C 1
ATOM 757 O O . CYS A 1 108 ? 17.737 -2.207 1.661 1.00 62.75 108 CYS A O 1
ATOM 759 N N . VAL A 1 109 ? 15.997 -1.980 3.054 1.00 64.25 109 VAL A N 1
ATOM 760 C CA . VAL A 1 109 ? 16.055 -3.349 3.579 1.00 64.25 109 VAL A CA 1
ATOM 761 C C . VAL A 1 109 ? 15.206 -4.267 2.698 1.00 64.25 109 VAL A C 1
ATOM 763 O O . VAL A 1 109 ? 13.987 -4.143 2.646 1.00 64.25 109 VAL A O 1
ATOM 766 N N . GLY A 1 110 ? 15.855 -5.211 2.014 1.00 60.22 110 GLY A N 1
ATOM 767 C CA . GLY A 1 110 ? 15.208 -6.224 1.173 1.00 60.22 110 GLY A CA 1
ATOM 768 C C . GLY A 1 110 ? 15.704 -6.206 -0.281 1.00 60.22 110 GLY A C 1
ATOM 769 O O . GLY A 1 110 ? 16.180 -5.179 -0.762 1.00 60.22 110 GLY A O 1
ATOM 770 N N . PRO A 1 111 ? 15.640 -7.341 -1.000 1.00 58.19 111 PRO A N 1
ATOM 771 C CA . PRO A 1 111 ? 16.223 -7.453 -2.333 1.00 58.19 111 PRO A CA 1
ATOM 772 C C . PRO A 1 111 ? 15.379 -6.776 -3.429 1.00 58.19 111 PRO A C 1
ATOM 774 O O . PRO A 1 111 ? 14.173 -6.996 -3.548 1.00 58.19 111 PRO A O 1
ATOM 777 N N . GLY A 1 112 ? 16.053 -6.051 -4.327 1.00 65.12 112 GLY A N 1
ATOM 778 C CA . GLY A 1 112 ? 15.501 -5.570 -5.599 1.00 65.12 112 GLY A CA 1
ATOM 779 C C . GLY A 1 112 ? 14.669 -4.286 -5.512 1.00 65.12 112 GLY A C 1
ATOM 780 O O . GLY A 1 112 ? 14.614 -3.635 -4.479 1.00 65.12 112 GLY A O 1
ATOM 781 N N . ALA A 1 113 ? 14.002 -3.930 -6.617 1.00 67.06 113 ALA A N 1
ATOM 782 C CA . ALA A 1 113 ? 13.261 -2.674 -6.833 1.00 67.06 113 ALA A CA 1
ATOM 783 C C . ALA A 1 113 ? 12.085 -2.395 -5.868 1.00 67.06 113 ALA A C 1
ATOM 785 O O . ALA A 1 113 ? 11.419 -1.375 -6.005 1.00 67.06 113 ALA A O 1
ATOM 786 N N . TRP A 1 114 ? 11.829 -3.283 -4.906 1.00 75.38 114 TRP A N 1
ATOM 787 C CA . TRP A 1 114 ? 10.702 -3.225 -3.970 1.00 75.38 114 TRP A CA 1
ATOM 788 C C . TRP A 1 114 ? 11.136 -3.336 -2.505 1.00 75.38 114 TRP A C 1
ATOM 790 O O . TRP A 1 114 ? 10.277 -3.487 -1.636 1.00 75.38 114 TRP A O 1
ATOM 800 N N . GLY A 1 115 ? 12.449 -3.299 -2.233 1.00 77.44 115 GLY A N 1
ATOM 801 C CA . GLY A 1 115 ? 12.991 -3.365 -0.875 1.00 77.44 115 GLY A CA 1
ATOM 802 C C . GLY A 1 115 ? 12.296 -2.362 0.043 1.00 77.44 115 GLY A C 1
ATOM 803 O O . GLY A 1 115 ? 12.013 -1.244 -0.372 1.00 77.44 115 GLY A O 1
ATOM 804 N N . GLY A 1 116 ? 11.945 -2.790 1.254 1.00 83.56 116 GLY A N 1
ATOM 805 C CA . GLY A 1 116 ? 11.321 -1.956 2.279 1.00 83.56 116 GLY A CA 1
ATOM 806 C C . GLY A 1 116 ? 9.816 -1.718 2.160 1.00 83.56 116 GLY A C 1
ATOM 807 O O . GLY A 1 116 ? 9.231 -1.156 3.089 1.00 83.56 116 GLY A O 1
ATOM 808 N N . LEU A 1 117 ? 9.167 -2.130 1.065 1.00 88.88 117 LEU A N 1
ATOM 809 C CA . LEU A 1 117 ? 7.734 -1.881 0.865 1.00 88.88 117 LEU A CA 1
ATOM 810 C C . LEU A 1 117 ? 6.868 -2.606 1.904 1.00 88.88 117 LEU A C 1
ATOM 812 O O . LEU A 1 117 ? 5.890 -2.050 2.399 1.00 88.88 117 LEU A O 1
ATOM 816 N N . ASP A 1 118 ? 7.233 -3.824 2.292 1.00 89.50 118 ASP A N 1
ATOM 817 C CA . ASP A 1 118 ? 6.528 -4.560 3.340 1.00 89.50 118 ASP A CA 1
ATOM 818 C C . ASP A 1 118 ? 6.630 -3.852 4.698 1.00 89.50 118 ASP A C 1
ATOM 820 O O . ASP A 1 118 ? 5.640 -3.691 5.412 1.00 89.50 118 ASP A O 1
ATOM 824 N N . ARG A 1 119 ? 7.808 -3.331 5.039 1.00 88.12 119 ARG A N 1
ATOM 825 C CA . ARG A 1 119 ? 8.001 -2.572 6.271 1.00 88.12 119 ARG A CA 1
ATOM 826 C C . ARG A 1 119 ? 7.295 -1.217 6.225 1.00 88.12 119 ARG A C 1
ATOM 828 O O . ARG A 1 119 ? 6.764 -0.794 7.251 1.00 88.12 119 ARG A O 1
ATOM 835 N N . PHE A 1 120 ? 7.228 -0.566 5.067 1.00 90.69 120 PHE A N 1
ATOM 836 C CA . PHE A 1 120 ? 6.407 0.628 4.872 1.00 90.69 120 PHE A CA 1
ATOM 837 C C . PHE A 1 120 ? 4.925 0.339 5.134 1.00 90.69 120 PHE A C 1
ATOM 839 O O . PHE A 1 120 ? 4.309 1.005 5.967 1.00 90.69 120 PHE A O 1
ATOM 846 N N . LEU A 1 121 ? 4.369 -0.697 4.501 1.00 93.62 121 LEU A N 1
ATOM 847 C CA . LEU A 1 121 ? 2.980 -1.121 4.703 1.00 93.62 121 LEU A CA 1
ATOM 848 C C . LEU A 1 121 ? 2.699 -1.480 6.168 1.00 93.62 121 LEU A C 1
ATOM 850 O O . LEU A 1 121 ? 1.640 -1.150 6.706 1.00 93.62 121 LEU A O 1
ATOM 854 N N . LEU A 1 122 ? 3.660 -2.112 6.839 1.00 92.75 122 LEU A N 1
ATOM 855 C CA . LEU A 1 122 ? 3.578 -2.415 8.262 1.00 92.75 122 LEU A CA 1
ATOM 856 C C . LEU A 1 122 ? 3.510 -1.145 9.119 1.00 92.75 122 LEU A C 1
ATOM 858 O O . LEU A 1 122 ? 2.687 -1.079 10.027 1.00 92.75 122 LEU A O 1
ATOM 862 N N . VAL A 1 123 ? 4.324 -0.126 8.833 1.00 91.94 123 VAL A N 1
ATOM 863 C CA . VAL A 1 123 ? 4.260 1.162 9.545 1.00 91.94 123 VAL A CA 1
ATOM 864 C C . VAL A 1 123 ? 2.886 1.811 9.371 1.00 91.94 123 VAL A C 1
ATOM 866 O O . VAL A 1 123 ? 2.322 2.276 10.361 1.00 91.94 123 VAL A O 1
ATOM 869 N N . GLN A 1 124 ? 2.308 1.781 8.165 1.00 94.25 124 GLN A N 1
ATOM 870 C CA . GLN A 1 124 ? 0.969 2.338 7.935 1.00 94.25 124 GLN A CA 1
ATOM 871 C C . GLN A 1 124 ? -0.106 1.611 8.748 1.00 94.25 124 GLN A C 1
ATOM 873 O O . GLN A 1 124 ? -0.887 2.258 9.445 1.00 94.25 124 GLN A O 1
ATOM 878 N N . ALA A 1 125 ? -0.093 0.276 8.747 1.00 93.25 125 ALA A N 1
ATOM 879 C CA . ALA A 1 125 ? -1.033 -0.511 9.544 1.00 93.25 125 ALA A CA 1
ATOM 880 C C . ALA A 1 125 ? -0.889 -0.239 11.048 1.00 93.25 125 ALA A C 1
ATOM 882 O O . ALA A 1 125 ? -1.882 -0.108 11.761 1.00 93.25 125 ALA A O 1
ATOM 883 N N . GLN A 1 126 ? 0.343 -0.107 11.544 1.00 92.88 126 GLN A N 1
ATOM 884 C CA . GLN A 1 126 ? 0.572 0.199 12.952 1.00 92.88 126 GLN A CA 1
ATOM 885 C C . GLN A 1 126 ? 0.139 1.622 13.327 1.00 92.88 126 GLN A C 1
ATOM 887 O O . GLN A 1 126 ? -0.372 1.827 14.425 1.00 92.88 126 GLN A O 1
ATOM 892 N N . ASN A 1 127 ? 0.337 2.605 12.447 1.00 92.44 127 ASN A N 1
ATOM 893 C CA . ASN A 1 127 ? -0.136 3.971 12.668 1.00 92.44 127 ASN A CA 1
ATOM 894 C C . ASN A 1 127 ? -1.664 4.019 12.715 1.00 92.44 127 ASN A C 1
ATOM 896 O O . ASN A 1 127 ? -2.227 4.661 13.599 1.00 92.44 127 ASN A O 1
ATOM 900 N N . GLN A 1 128 ? -2.336 3.281 11.832 1.00 90.31 128 GLN A N 1
ATOM 901 C CA . GLN A 1 128 ? -3.785 3.130 11.885 1.00 90.31 128 GLN A CA 1
ATOM 902 C C . GLN A 1 128 ? -4.237 2.456 13.189 1.00 90.31 128 GLN A C 1
ATOM 904 O O . GLN A 1 128 ? -5.126 2.970 13.860 1.00 90.31 128 GLN A O 1
ATOM 909 N N . ALA A 1 129 ? -3.599 1.354 13.595 1.00 89.81 129 ALA A N 1
ATOM 910 C CA . ALA A 1 129 ? -3.934 0.651 14.838 1.00 89.81 129 ALA A CA 1
ATOM 911 C C . ALA A 1 129 ? -3.723 1.515 16.097 1.00 89.81 129 ALA A C 1
ATOM 913 O O . ALA A 1 129 ? -4.420 1.336 17.092 1.00 89.81 129 ALA A O 1
ATOM 914 N N . ARG A 1 130 ? -2.779 2.464 16.052 1.00 92.38 130 ARG A N 1
ATOM 915 C CA . ARG A 1 130 ? -2.535 3.456 17.113 1.00 92.38 130 ARG A CA 1
ATOM 916 C C . ARG A 1 130 ? -3.450 4.683 17.040 1.00 92.38 130 ARG A C 1
ATOM 918 O O . ARG A 1 130 ? -3.378 5.525 17.928 1.00 92.38 130 ARG A O 1
ATOM 925 N N . GLY A 1 131 ? -4.268 4.817 15.995 1.00 89.75 131 GLY A N 1
ATOM 926 C CA . GLY A 1 131 ? -5.088 6.008 15.755 1.00 89.75 131 GLY A CA 1
ATOM 927 C C . GLY A 1 131 ? -4.285 7.255 15.361 1.00 89.75 131 GLY A C 1
ATOM 928 O O . GLY A 1 131 ? -4.811 8.360 15.422 1.00 89.75 131 GLY A O 1
ATOM 929 N N . THR A 1 132 ? -3.017 7.100 14.967 1.00 88.88 132 THR A N 1
ATOM 930 C CA . THR A 1 132 ? -2.131 8.207 14.562 1.00 88.88 132 THR A CA 1
ATOM 931 C C . THR A 1 132 ? -2.022 8.364 13.043 1.00 88.88 132 THR A C 1
ATOM 933 O O . THR A 1 132 ? -1.317 9.252 12.569 1.00 88.88 132 THR A O 1
ATOM 936 N N . GLY A 1 133 ? -2.667 7.485 12.273 1.00 85.12 133 GLY A N 1
ATOM 937 C CA . GLY A 1 133 ? -2.702 7.511 10.810 1.00 85.12 133 GLY A CA 1
ATOM 938 C C . GLY A 1 133 ? -4.106 7.728 10.249 1.00 85.12 133 GLY A C 1
ATOM 939 O O . GLY A 1 133 ? -5.091 7.774 10.983 1.00 85.12 133 GLY A O 1
ATOM 940 N N . VAL A 1 134 ? -4.190 7.822 8.921 1.00 88.62 134 VAL A N 1
ATOM 941 C CA . VAL A 1 134 ? -5.470 7.829 8.200 1.00 88.62 134 VAL A CA 1
ATOM 942 C C . VAL A 1 134 ? -6.165 6.478 8.382 1.00 88.62 134 VAL A C 1
ATOM 944 O O . VAL A 1 134 ? -5.514 5.436 8.340 1.00 88.62 134 VAL A O 1
ATOM 947 N N . ALA A 1 135 ? -7.485 6.485 8.570 1.00 91.00 135 ALA A N 1
ATOM 948 C CA . ALA A 1 135 ? -8.279 5.264 8.620 1.00 91.00 135 ALA A CA 1
ATOM 949 C C . ALA A 1 135 ? -8.551 4.724 7.206 1.00 91.00 135 ALA A C 1
ATOM 951 O O . ALA A 1 135 ? -9.048 5.448 6.346 1.00 91.00 135 ALA A O 1
ATOM 952 N N . PHE A 1 136 ? -8.262 3.442 6.976 1.00 93.69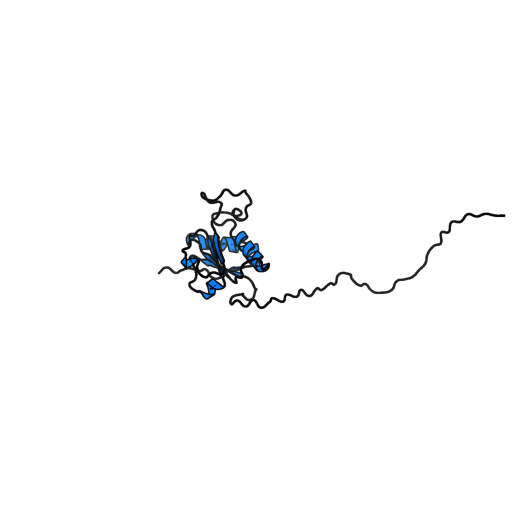 136 PHE A N 1
ATOM 953 C CA . PHE A 1 136 ? -8.573 2.740 5.730 1.00 93.69 136 PHE A CA 1
ATOM 954 C C . PHE A 1 136 ? -8.881 1.263 6.002 1.00 93.69 136 PHE A C 1
ATOM 956 O O . PHE A 1 136 ? -8.380 0.658 6.943 1.00 93.69 136 PHE A O 1
ATOM 963 N N . SER A 1 137 ? -9.721 0.654 5.171 1.00 92.62 137 SER A N 1
ATOM 964 C CA . SER A 1 137 ? -10.042 -0.784 5.267 1.00 92.62 137 SER A CA 1
ATOM 965 C C . SER A 1 137 ? -9.292 -1.628 4.234 1.00 92.62 137 SER A C 1
ATOM 967 O O . SER A 1 137 ? -9.277 -2.860 4.307 1.00 92.62 137 SER A O 1
ATOM 969 N N . ARG A 1 138 ? -8.654 -0.963 3.267 1.00 94.88 138 ARG A N 1
ATOM 970 C CA . ARG A 1 138 ? -8.002 -1.580 2.116 1.00 94.88 138 ARG A CA 1
ATOM 971 C C . ARG A 1 138 ? -6.788 -0.767 1.679 1.00 94.88 138 ARG A C 1
ATOM 973 O O . ARG A 1 138 ? -6.798 0.458 1.766 1.00 94.88 138 ARG A O 1
ATOM 980 N N . VAL A 1 139 ? -5.767 -1.454 1.190 1.00 96.62 139 VAL A N 1
ATOM 981 C CA . VAL A 1 139 ? -4.609 -0.876 0.512 1.00 96.62 139 VAL A CA 1
ATOM 982 C C . VAL A 1 139 ? -4.525 -1.476 -0.883 1.00 96.62 139 VAL A C 1
ATOM 984 O O . VAL A 1 139 ? -4.524 -2.695 -1.039 1.00 96.62 139 VAL A O 1
ATOM 987 N N . VAL A 1 140 ? -4.433 -0.615 -1.891 1.00 96.44 140 VAL A N 1
ATOM 988 C CA . VAL A 1 140 ? -4.221 -1.005 -3.285 1.00 96.44 140 VAL A CA 1
ATOM 989 C C . VAL A 1 140 ? -2.795 -0.654 -3.683 1.00 96.44 140 VAL A C 1
ATOM 991 O O . VAL A 1 140 ? -2.412 0.511 -3.656 1.00 96.44 140 VAL A O 1
ATOM 994 N N . VAL A 1 141 ? -2.004 -1.645 -4.078 1.00 95.62 141 VAL A N 1
ATOM 995 C CA . VAL A 1 141 ? -0.654 -1.441 -4.607 1.00 95.62 141 VAL A CA 1
ATOM 996 C C . VAL A 1 141 ? -0.701 -1.508 -6.128 1.00 95.62 141 VAL A C 1
ATOM 998 O O . VAL A 1 141 ? -0.935 -2.567 -6.712 1.00 95.62 141 VAL A O 1
ATOM 1001 N N . VAL A 1 142 ? -0.463 -0.369 -6.771 1.00 94.56 142 VAL A N 1
ATOM 1002 C CA . VAL A 1 142 ? -0.357 -0.245 -8.225 1.00 94.56 142 VAL A CA 1
ATOM 1003 C C . VAL A 1 142 ? 1.115 -0.320 -8.611 1.00 94.56 142 VAL A C 1
ATOM 1005 O O . VAL A 1 142 ? 1.919 0.482 -8.142 1.00 94.56 142 VAL A O 1
ATOM 1008 N N . CYS A 1 143 ? 1.471 -1.277 -9.463 1.00 92.19 143 CYS A N 1
ATOM 1009 C CA . CYS A 1 143 ? 2.841 -1.501 -9.920 1.00 92.19 143 CYS A CA 1
ATOM 1010 C C . CYS A 1 143 ? 2.882 -1.890 -11.412 1.00 92.19 143 CYS A C 1
ATOM 1012 O O . CYS A 1 143 ? 1.840 -2.205 -11.995 1.00 92.19 143 CYS A O 1
ATOM 1014 N N . PRO A 1 144 ? 4.064 -1.885 -12.060 1.00 90.44 144 PRO A N 1
ATOM 1015 C CA . PRO A 1 144 ? 4.189 -2.326 -13.445 1.00 90.44 144 PRO A CA 1
ATOM 1016 C C . PRO A 1 144 ? 3.766 -3.792 -13.614 1.00 90.44 144 PRO A C 1
ATOM 1018 O O . PRO A 1 144 ? 4.038 -4.622 -12.744 1.00 90.44 144 PRO A O 1
ATOM 1021 N N . ALA A 1 145 ? 3.159 -4.132 -14.755 1.00 90.12 145 ALA A N 1
ATOM 1022 C CA . ALA A 1 145 ? 2.605 -5.465 -15.028 1.00 90.12 145 ALA A CA 1
ATOM 1023 C C . ALA A 1 145 ? 3.603 -6.607 -14.783 1.00 90.12 145 ALA A C 1
ATOM 1025 O O . ALA A 1 145 ? 3.279 -7.591 -14.119 1.00 90.12 145 ALA A O 1
ATOM 1026 N N . GLN A 1 146 ? 4.850 -6.428 -15.220 1.00 87.25 146 GLN A N 1
ATOM 1027 C CA . GLN A 1 146 ? 5.942 -7.386 -15.044 1.00 87.25 146 GLN A CA 1
ATOM 1028 C C . GLN A 1 146 ? 6.333 -7.633 -13.577 1.00 87.25 146 GLN A C 1
ATOM 1030 O O . GLN A 1 146 ? 7.070 -8.569 -13.277 1.00 87.25 146 GLN A O 1
ATOM 1035 N N . SER A 1 147 ? 5.873 -6.784 -12.657 1.00 87.62 147 SER A N 1
ATOM 1036 C CA . SER A 1 147 ? 6.237 -6.831 -11.241 1.00 87.62 147 SER A CA 1
ATOM 1037 C C . SER A 1 147 ? 5.139 -7.381 -10.344 1.00 87.62 147 SER A C 1
ATOM 1039 O O . SER A 1 147 ? 5.453 -7.746 -9.214 1.00 87.62 147 SER A O 1
ATOM 1041 N N . VAL A 1 148 ? 3.896 -7.501 -10.829 1.00 90.00 148 VAL A N 1
ATOM 1042 C CA . VAL A 1 148 ? 2.734 -7.903 -10.016 1.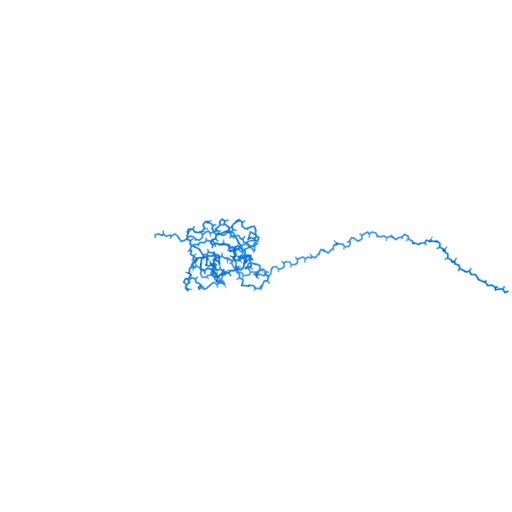00 90.00 148 VAL A CA 1
ATOM 1043 C C . VAL A 1 148 ? 2.982 -9.227 -9.301 1.00 90.00 148 VAL A C 1
ATOM 1045 O O . VAL A 1 148 ? 2.881 -9.287 -8.080 1.00 90.00 148 VAL A O 1
ATOM 1048 N N . GLU A 1 149 ? 3.368 -10.283 -10.023 1.00 89.25 149 GLU A N 1
ATOM 1049 C CA . GLU A 1 149 ? 3.569 -11.604 -9.411 1.00 89.25 149 GLU A CA 1
ATOM 1050 C C . GLU A 1 149 ? 4.756 -11.636 -8.448 1.00 89.25 149 GLU A C 1
ATOM 1052 O O . GLU A 1 149 ? 4.674 -12.227 -7.369 1.00 89.25 149 GLU A O 1
ATOM 1057 N N . LYS A 1 150 ? 5.867 -10.989 -8.823 1.00 87.31 150 LYS A N 1
ATOM 1058 C CA . LYS A 1 150 ? 7.066 -10.912 -7.981 1.00 87.31 150 LYS A CA 1
ATOM 1059 C C . LYS A 1 150 ? 6.764 -10.168 -6.683 1.00 87.31 150 LYS A C 1
ATOM 1061 O O . LYS A 1 150 ? 7.162 -10.622 -5.613 1.00 87.31 150 LYS A O 1
ATOM 1066 N N . LEU A 1 151 ? 6.050 -9.052 -6.783 1.00 87.75 151 LEU A N 1
ATOM 1067 C CA . LEU A 1 151 ? 5.659 -8.238 -5.646 1.00 87.75 151 LEU A CA 1
ATOM 1068 C C . LEU A 1 151 ? 4.641 -8.964 -4.767 1.00 87.75 151 LEU A C 1
ATOM 1070 O O . LEU A 1 151 ? 4.799 -8.986 -3.550 1.00 87.75 151 LEU A O 1
ATOM 1074 N N . HIS A 1 152 ? 3.659 -9.633 -5.370 1.00 90.94 152 HIS A N 1
ATOM 1075 C CA . HIS A 1 152 ? 2.700 -10.453 -4.641 1.00 90.94 152 HIS A CA 1
ATOM 1076 C C . HIS A 1 152 ? 3.400 -11.535 -3.819 1.00 90.94 152 HIS A C 1
ATOM 1078 O O . HIS A 1 152 ? 3.173 -11.627 -2.617 1.00 90.94 152 HIS A O 1
ATOM 1084 N N . LYS A 1 153 ? 4.314 -12.302 -4.427 1.00 88.69 153 LYS A N 1
ATOM 1085 C CA . LYS A 1 153 ? 5.104 -13.321 -3.715 1.00 88.69 153 LYS A CA 1
ATOM 1086 C C . LYS A 1 153 ? 5.955 -12.715 -2.597 1.00 88.69 153 LYS A C 1
ATOM 1088 O O . LYS A 1 153 ? 5.996 -13.273 -1.504 1.00 88.69 153 LYS A O 1
ATOM 1093 N N . ALA A 1 154 ? 6.606 -11.579 -2.854 1.00 86.75 154 ALA A N 1
ATOM 1094 C CA . ALA A 1 154 ? 7.444 -10.906 -1.864 1.00 86.75 154 ALA A CA 1
ATOM 1095 C C . ALA A 1 154 ? 6.637 -10.452 -0.637 1.00 86.75 154 ALA A C 1
ATOM 1097 O O . ALA A 1 154 ? 7.022 -10.745 0.493 1.00 86.75 154 ALA A O 1
ATOM 1098 N N . LEU A 1 155 ? 5.496 -9.790 -0.848 1.00 89.81 155 LEU A N 1
ATOM 1099 C CA . LEU A 1 155 ? 4.651 -9.314 0.248 1.00 89.81 155 LEU A CA 1
ATOM 1100 C C . LEU A 1 155 ? 3.953 -10.475 0.967 1.00 89.81 155 LEU A C 1
ATOM 1102 O O . LEU A 1 155 ? 3.821 -10.443 2.188 1.00 89.81 155 LEU A O 1
ATOM 1106 N N . GLN A 1 156 ? 3.539 -11.517 0.241 1.00 89.69 156 GLN A N 1
ATOM 1107 C CA . GLN A 1 156 ? 2.893 -12.694 0.827 1.00 89.69 156 GLN A CA 1
ATOM 1108 C C . GLN A 1 156 ? 3.848 -13.497 1.718 1.00 89.69 156 GLN A C 1
ATOM 1110 O O . GLN A 1 156 ? 3.414 -14.080 2.708 1.00 89.69 156 GLN A O 1
ATOM 1115 N N . GLY A 1 157 ? 5.147 -13.493 1.405 1.00 85.88 157 GLY A N 1
ATOM 1116 C CA . GLY A 1 157 ? 6.184 -14.087 2.251 1.00 85.88 157 GLY A CA 1
ATOM 1117 C C . GLY A 1 157 ? 6.492 -13.296 3.529 1.00 85.88 157 GLY A C 1
ATOM 1118 O O . GLY A 1 157 ? 7.184 -13.814 4.406 1.00 85.88 157 GLY A O 1
ATOM 1119 N N . SER A 1 158 ? 5.995 -12.062 3.673 1.00 87.50 158 SER A N 1
ATOM 1120 C CA . SER A 1 158 ? 6.255 -11.240 4.856 1.00 87.50 158 SER A CA 1
ATOM 1121 C C . SER A 1 158 ? 5.362 -11.663 6.024 1.00 87.50 158 SER A C 1
ATOM 1123 O O . SER A 1 158 ? 4.175 -11.331 6.095 1.00 87.50 158 SER A O 1
ATOM 1125 N N . VAL A 1 159 ? 5.954 -12.370 6.992 1.00 84.94 159 VAL A N 1
ATOM 1126 C CA . VAL A 1 159 ? 5.272 -12.813 8.222 1.00 84.94 159 VAL A CA 1
ATOM 1127 C C . VAL A 1 159 ? 4.642 -11.630 8.960 1.00 84.94 159 VAL A C 1
ATOM 1129 O O . VAL A 1 159 ? 3.521 -11.734 9.455 1.00 84.94 159 VAL A O 1
ATOM 1132 N N . PHE A 1 160 ? 5.310 -10.476 8.981 1.00 84.62 160 PHE A N 1
ATOM 1133 C CA . PHE A 1 160 ? 4.803 -9.295 9.673 1.00 84.62 160 PHE A CA 1
ATOM 1134 C C . PHE A 1 160 ? 3.531 -8.729 9.040 1.00 84.62 160 PHE A C 1
ATOM 1136 O O . PHE A 1 160 ? 2.639 -8.277 9.760 1.00 84.62 160 PHE A O 1
ATOM 1143 N N . LEU A 1 161 ? 3.423 -8.768 7.709 1.00 91.19 161 LEU A N 1
ATOM 1144 C CA . LEU A 1 161 ? 2.224 -8.297 7.022 1.00 91.19 161 LEU A CA 1
ATOM 1145 C C . LEU A 1 161 ? 1.023 -9.193 7.299 1.00 91.19 161 LEU A C 1
ATOM 1147 O O . LEU A 1 161 ? -0.079 -8.672 7.430 1.00 91.19 161 LEU A O 1
ATOM 1151 N N . SER A 1 162 ? 1.220 -10.504 7.461 1.00 89.19 162 SER A N 1
ATOM 1152 C CA . SER A 1 162 ? 0.120 -11.462 7.665 1.00 89.19 162 SER A CA 1
ATOM 1153 C C . SER A 1 162 ? -0.756 -11.177 8.899 1.00 89.19 162 SER A C 1
ATOM 1155 O O . SER A 1 162 ? -1.936 -11.547 8.926 1.00 89.19 162 SER A O 1
ATOM 1157 N N . VAL A 1 163 ? -0.195 -10.479 9.897 1.00 90.81 163 VAL A N 1
ATOM 1158 C CA . VAL A 1 163 ? -0.888 -10.065 11.126 1.00 90.81 163 VAL A CA 1
ATOM 1159 C C . VAL A 1 163 ? -1.906 -8.956 10.848 1.00 90.81 163 VAL A C 1
ATOM 1161 O O . VAL A 1 163 ? -3.005 -8.975 11.397 1.00 90.81 163 VAL A O 1
ATOM 1164 N N . PHE A 1 164 ? -1.562 -8.006 9.977 1.00 93.06 164 PHE A N 1
ATOM 1165 C CA . PHE A 1 164 ? -2.371 -6.811 9.715 1.00 93.06 164 PHE A CA 1
ATOM 1166 C C . PHE A 1 164 ? -3.168 -6.892 8.418 1.00 93.06 164 PHE A C 1
ATOM 1168 O O . PHE A 1 164 ? -4.228 -6.278 8.314 1.00 93.06 164 PHE A O 1
ATOM 1175 N N . TYR A 1 165 ? -2.669 -7.649 7.444 1.00 94.44 165 TYR A N 1
ATOM 1176 C CA . TYR A 1 165 ? -3.190 -7.689 6.091 1.00 94.44 165 TYR A CA 1
ATOM 1177 C C . TYR A 1 165 ? -3.721 -9.070 5.718 1.00 94.44 165 TYR A C 1
ATOM 1179 O O . TYR A 1 165 ? -3.221 -10.111 6.150 1.00 94.44 165 TYR A O 1
ATOM 1187 N N . VAL A 1 166 ? -4.734 -9.068 4.861 1.00 94.06 166 VAL A N 1
ATOM 1188 C CA . VAL A 1 166 ? -5.188 -10.235 4.107 1.00 94.06 166 VAL A CA 1
ATOM 1189 C C . VAL A 1 166 ? -5.080 -9.916 2.622 1.00 94.06 166 VAL A C 1
ATOM 1191 O O . VAL A 1 166 ? -5.502 -8.847 2.188 1.00 94.06 166 VAL A O 1
ATOM 1194 N N . PHE A 1 167 ? -4.500 -10.826 1.843 1.00 91.06 167 PHE A N 1
ATOM 1195 C CA . PHE A 1 167 ? -4.384 -10.636 0.399 1.00 91.06 167 PHE A CA 1
ATOM 1196 C C . PHE A 1 167 ? -5.768 -10.713 -0.245 1.00 91.06 167 PHE A C 1
ATOM 1198 O O . PHE A 1 167 ? -6.508 -11.676 -0.030 1.00 91.06 167 PHE A O 1
ATOM 1205 N N . GLY A 1 168 ? -6.119 -9.658 -0.974 1.00 84.94 168 GLY A N 1
ATOM 1206 C CA . GLY A 1 168 ? -7.331 -9.567 -1.770 1.00 84.94 168 GLY A CA 1
ATOM 1207 C C . GLY A 1 168 ? -7.134 -10.122 -3.179 1.00 84.94 168 GLY A C 1
ATOM 1208 O O . GLY A 1 168 ? -6.194 -10.867 -3.461 1.00 84.94 168 GLY A O 1
ATOM 1209 N N . SER A 1 169 ? -8.046 -9.766 -4.076 1.00 74.81 169 SER A N 1
ATOM 1210 C CA . SER A 1 169 ? -8.005 -10.213 -5.468 1.00 74.81 169 SER A CA 1
ATOM 1211 C C . SER A 1 169 ? -6.969 -9.402 -6.251 1.00 74.81 169 SER A C 1
ATOM 1213 O O . SER A 1 169 ? -6.872 -8.188 -6.086 1.00 74.81 169 SER A O 1
ATOM 1215 N N . SER A 1 170 ? -6.209 -10.038 -7.150 1.00 68.06 170 SER A N 1
ATOM 1216 C CA . SER A 1 170 ? -5.352 -9.284 -8.075 1.00 68.06 170 SER A CA 1
ATOM 1217 C C . SER A 1 170 ? -6.190 -8.361 -8.960 1.00 68.06 170 SER A C 1
ATOM 1219 O O . SER A 1 170 ? -7.120 -8.813 -9.625 1.00 68.06 170 SER A O 1
ATOM 1221 N N . ILE A 1 171 ? -5.821 -7.080 -9.018 1.00 64.38 171 ILE A N 1
ATOM 1222 C CA . ILE A 1 171 ? -6.473 -6.091 -9.885 1.00 64.38 171 ILE A CA 1
ATOM 1223 C C . ILE A 1 171 ? -5.739 -6.098 -11.229 1.00 64.38 171 ILE A C 1
ATOM 1225 O O . ILE A 1 171 ? -4.749 -5.388 -11.427 1.00 64.38 171 ILE A O 1
ATOM 1229 N N . ARG A 1 172 ? -6.190 -6.941 -12.160 1.00 56.16 172 ARG A N 1
ATOM 1230 C CA . ARG A 1 172 ? -5.749 -6.890 -13.560 1.00 56.16 172 ARG A CA 1
ATOM 1231 C C . ARG A 1 172 ? -6.767 -6.069 -14.349 1.00 56.16 172 ARG A C 1
ATOM 1233 O O . ARG A 1 172 ? -7.960 -6.328 -14.248 1.00 56.16 172 ARG A O 1
ATOM 1240 N N . LYS A 1 173 ? -6.306 -5.079 -15.119 1.00 52.97 173 LYS A N 1
ATOM 1241 C CA . LYS A 1 173 ? -7.097 -4.578 -16.249 1.00 52.97 173 LYS A CA 1
ATOM 1242 C C . LYS A 1 173 ? -6.891 -5.573 -17.380 1.00 52.97 173 LYS A C 1
ATOM 1244 O O . LYS A 1 173 ? -5.770 -5.688 -17.872 1.00 52.97 173 LYS A O 1
ATOM 1249 N N . ASP A 1 174 ? -7.939 -6.305 -17.736 1.00 41.06 174 ASP A N 1
ATOM 1250 C CA . ASP A 1 174 ? -7.955 -7.053 -18.985 1.00 41.06 174 ASP A CA 1
ATOM 1251 C C . ASP A 1 174 ? -7.829 -6.034 -20.121 1.00 41.06 174 ASP A C 1
ATOM 1253 O O . ASP A 1 174 ? -8.680 -5.163 -20.303 1.00 41.06 174 ASP A O 1
ATOM 1257 N N . VAL A 1 175 ? -6.698 -6.083 -20.819 1.00 37.78 175 VAL A N 1
ATOM 1258 C CA . VAL A 1 175 ? -6.498 -5.332 -22.055 1.00 37.78 175 VAL A CA 1
ATOM 1259 C C . VAL A 1 175 ? -7.176 -6.158 -23.143 1.00 37.78 175 VAL A C 1
ATOM 1261 O O . VAL A 1 175 ? -6.679 -7.230 -23.487 1.00 37.78 175 VAL A O 1
ATOM 1264 N N . SER A 1 176 ? -8.349 -5.706 -23.594 1.00 33.59 176 SER A N 1
ATOM 1265 C CA . SER A 1 176 ? -8.926 -6.125 -24.881 1.00 33.59 176 SER A CA 1
ATOM 1266 C C . SER A 1 176 ? -8.194 -5.452 -26.032 1.00 33.59 176 SER A C 1
ATOM 1268 O O . SER A 1 176 ? -7.781 -4.283 -25.848 1.00 33.59 176 SER A O 1
#

Secondary structure (DSSP, 8-state):
---------PPP-----------S---------------STT--TT-PEEEEEESS--S-HHHHHHEEEEEESS---HHHHTT-SEEEEE--TTSTTS--PPTT-GGG-SSSTTTTHHHHHHHHHHHHHTTSS---SEEEEE--GGGHHHHHHHHHT-HHHHHHEEE---B-----

Organism: NCBI:txid2592655

pLDDT: mean 72.59, std 22.12, range [30.48, 97.38]

Radius of gyration: 29.76 Å; chains: 1; bounding box: 43×34×123 Å